Protein AF-A0A938M8J6-F1 (afdb_monomer_lite)

Radius of gyration: 19.9 Å; chains: 1; bounding box: 48×38×49 Å

Foldseek 3Di:
DLQVVLVVLLVVLLVVLLVCVVCCCPPVVDPCLPPDLCRVSLVVVLVCCVPVVQVVLCVVPVVRHQDPVSSVSSSVSSSVSSNPRRVHPPVVVCCVVCVLVPVDDPVVCSCVVPVVVD

Structure (mmCIF, N/CA/C/O backbone):
data_AF-A0A938M8J6-F1
#
_entry.id   AF-A0A938M8J6-F1
#
loop_
_atom_site.group_PDB
_atom_site.id
_atom_site.type_symbol
_atom_site.label_atom_id
_atom_site.label_alt_id
_atom_site.label_comp_id
_atom_site.label_asym_id
_atom_site.label_entity_id
_atom_site.label_seq_id
_atom_site.pdbx_PDB_ins_code
_atom_site.Cartn_x
_atom_site.Cartn_y
_atom_site.Cartn_z
_atom_site.occupancy
_atom_site.B_iso_or_equiv
_atom_site.auth_seq_id
_atom_site.auth_comp_id
_atom_site.auth_asym_id
_atom_site.auth_atom_id
_atom_site.pdbx_PDB_model_num
ATOM 1 N N . MET A 1 1 ? -22.023 -9.016 11.965 1.00 53.22 1 MET A N 1
ATOM 2 C CA . MET A 1 1 ? -22.164 -8.086 10.817 1.00 53.22 1 MET A CA 1
ATOM 3 C C . MET A 1 1 ? -21.186 -6.894 10.818 1.00 53.22 1 MET A C 1
ATOM 5 O O . MET A 1 1 ? -21.116 -6.221 9.803 1.00 53.22 1 MET A O 1
ATOM 9 N N . ARG A 1 2 ? -20.383 -6.630 11.871 1.00 59.12 2 ARG A N 1
ATOM 10 C CA . ARG A 1 2 ? -19.405 -5.509 11.877 1.00 59.12 2 ARG A CA 1
ATOM 11 C C . ARG A 1 2 ? -18.226 -5.689 10.898 1.00 59.12 2 ARG A C 1
ATOM 13 O O . ARG A 1 2 ? -17.852 -4.753 10.204 1.00 59.12 2 ARG A O 1
ATOM 20 N N . ASN A 1 3 ? -17.739 -6.920 10.725 1.00 66.12 3 ASN A N 1
ATOM 21 C CA . ASN A 1 3 ? -16.549 -7.198 9.906 1.00 66.12 3 ASN A CA 1
ATOM 22 C C . ASN A 1 3 ? -16.744 -6.970 8.392 1.00 66.12 3 ASN A C 1
ATOM 24 O O . ASN A 1 3 ? -15.779 -6.664 7.700 1.00 66.12 3 ASN A O 1
ATOM 28 N N . THR A 1 4 ? -17.971 -7.067 7.866 1.00 79.56 4 THR A N 1
ATOM 29 C CA . THR A 1 4 ? -18.240 -6.906 6.423 1.00 79.56 4 THR A CA 1
ATOM 30 C C . THR A 1 4 ? -17.933 -5.491 5.937 1.00 79.56 4 THR A C 1
ATOM 32 O O . THR A 1 4 ? -17.392 -5.314 4.851 1.00 79.56 4 THR A O 1
ATOM 35 N N . ARG A 1 5 ? -18.210 -4.473 6.762 1.00 81.00 5 ARG A N 1
ATOM 36 C CA . ARG A 1 5 ? -17.881 -3.079 6.435 1.00 81.00 5 ARG A CA 1
ATOM 37 C C . ARG A 1 5 ? -16.371 -2.888 6.306 1.00 81.00 5 ARG A C 1
ATOM 39 O O . ARG A 1 5 ? -15.916 -2.281 5.344 1.00 81.00 5 ARG A O 1
ATOM 46 N N . ALA A 1 6 ? -15.607 -3.430 7.252 1.00 77.94 6 ALA A N 1
ATOM 47 C CA . ALA A 1 6 ? -14.150 -3.356 7.225 1.00 77.94 6 ALA A CA 1
ATOM 48 C C . ALA A 1 6 ? -13.559 -4.092 6.016 1.00 77.94 6 ALA A C 1
ATOM 50 O O . ALA A 1 6 ? -12.630 -3.582 5.400 1.00 77.94 6 ALA A O 1
ATOM 51 N N . LEU A 1 7 ? -14.145 -5.228 5.621 1.00 83.56 7 LEU A N 1
ATOM 52 C CA . LEU A 1 7 ? -13.763 -5.943 4.400 1.00 83.56 7 LEU A CA 1
ATOM 53 C C . LEU A 1 7 ? -14.002 -5.107 3.138 1.00 83.56 7 LEU A C 1
ATOM 55 O O . LEU A 1 7 ? -13.116 -5.026 2.292 1.00 83.56 7 LEU A O 1
ATOM 59 N N . ILE A 1 8 ? -15.164 -4.455 3.014 1.00 85.12 8 ILE A N 1
ATOM 60 C CA . ILE A 1 8 ? -15.474 -3.597 1.858 1.00 85.12 8 ILE A CA 1
ATOM 61 C C . ILE A 1 8 ? -14.501 -2.416 1.795 1.00 85.12 8 ILE A C 1
ATOM 63 O O . ILE A 1 8 ? -13.914 -2.160 0.746 1.00 85.12 8 ILE A O 1
ATOM 67 N N . ILE A 1 9 ? -14.287 -1.732 2.924 1.00 81.19 9 ILE A N 1
ATOM 68 C CA . ILE A 1 9 ? -13.369 -0.588 3.007 1.00 81.19 9 ILE A CA 1
ATOM 69 C C . ILE A 1 9 ? -11.936 -1.023 2.685 1.00 81.19 9 ILE A C 1
ATOM 71 O O . ILE A 1 9 ? -11.274 -0.381 1.875 1.00 81.19 9 ILE A O 1
ATOM 75 N N . GLY A 1 10 ? -11.470 -2.126 3.275 1.00 81.69 10 GLY A N 1
ATOM 76 C CA . GLY A 1 10 ? -10.135 -2.666 3.028 1.00 81.69 10 GLY A CA 1
ATOM 77 C C . GLY A 1 10 ? -9.933 -3.087 1.573 1.00 81.69 10 GLY A C 1
ATOM 78 O O . GLY A 1 10 ? -8.891 -2.793 0.998 1.00 81.69 10 GLY A O 1
ATOM 79 N N . THR A 1 11 ? -10.945 -3.696 0.947 1.00 85.75 11 THR A N 1
ATOM 80 C CA . THR A 1 11 ? -10.903 -4.085 -0.475 1.00 85.75 11 THR A CA 1
ATOM 81 C C . THR A 1 11 ? -10.832 -2.862 -1.383 1.00 85.75 11 THR A C 1
ATOM 83 O O . THR A 1 11 ? -10.005 -2.811 -2.290 1.00 85.75 11 THR A O 1
ATOM 86 N N . PHE A 1 12 ? -11.662 -1.850 -1.121 1.00 84.81 12 PHE A N 1
ATOM 87 C CA . PHE A 1 12 ? -11.646 -0.603 -1.882 1.00 84.81 12 PHE A CA 1
ATOM 88 C C . PHE A 1 12 ? -10.293 0.111 -1.766 1.00 84.81 12 PHE A C 1
ATOM 90 O O . PHE A 1 12 ? -9.728 0.541 -2.769 1.00 84.81 12 PHE A O 1
ATOM 97 N N . LEU A 1 13 ? -9.738 0.178 -0.552 1.00 80.88 13 LEU A N 1
ATOM 98 C CA . LEU A 1 13 ? -8.428 0.780 -0.315 1.00 80.88 13 LEU A CA 1
ATOM 99 C C . LEU A 1 13 ? -7.313 0.003 -1.027 1.00 80.88 13 LEU A C 1
ATOM 101 O O . LEU A 1 13 ? -6.455 0.608 -1.661 1.00 80.88 13 LEU A O 1
ATOM 105 N N . ALA A 1 14 ? -7.349 -1.329 -0.963 1.00 82.25 14 ALA A N 1
ATOM 106 C CA . ALA A 1 14 ? -6.396 -2.195 -1.647 1.00 82.25 14 ALA A CA 1
ATOM 107 C C . ALA A 1 14 ? -6.424 -1.988 -3.168 1.00 82.25 14 ALA A C 1
ATOM 109 O O . ALA A 1 14 ? -5.364 -1.881 -3.787 1.00 82.25 14 ALA A O 1
ATOM 110 N N . ALA A 1 15 ? -7.616 -1.881 -3.762 1.00 83.62 15 ALA A N 1
ATOM 111 C CA . ALA A 1 15 ? -7.777 -1.594 -5.186 1.00 83.62 15 ALA A CA 1
ATOM 112 C C . ALA A 1 15 ? -7.211 -0.214 -5.555 1.00 83.62 15 ALA A C 1
ATOM 114 O O . ALA A 1 15 ? -6.487 -0.088 -6.540 1.00 83.62 15 ALA A O 1
ATOM 115 N N . LEU A 1 16 ? -7.476 0.807 -4.733 1.00 80.75 16 LEU A N 1
ATOM 116 C CA . LEU A 1 16 ? -6.955 2.155 -4.953 1.00 80.75 16 LEU A CA 1
ATOM 117 C C . LEU A 1 16 ? -5.423 2.193 -4.882 1.00 80.75 16 LEU A C 1
ATOM 119 O O . LEU A 1 16 ? -4.796 2.807 -5.740 1.00 80.75 16 LEU A O 1
ATOM 123 N N . ILE A 1 17 ? -4.820 1.507 -3.904 1.00 77.12 17 ILE A N 1
ATOM 124 C CA . ILE A 1 17 ? -3.359 1.399 -3.762 1.00 77.12 17 ILE A CA 1
ATOM 125 C C . ILE A 1 17 ? -2.752 0.719 -4.998 1.00 77.12 17 ILE A C 1
ATOM 127 O O . ILE A 1 17 ? -1.788 1.235 -5.561 1.00 77.12 17 ILE A O 1
ATOM 131 N N . ASN A 1 18 ? -3.348 -0.387 -5.457 1.00 77.62 18 ASN A N 1
ATOM 132 C CA . ASN A 1 18 ? -2.877 -1.121 -6.637 1.00 77.62 18 ASN A CA 1
ATOM 133 C C . ASN A 1 18 ? -3.061 -0.355 -7.951 1.00 77.62 18 ASN A C 1
ATOM 135 O O . ASN A 1 18 ? -2.359 -0.650 -8.909 1.00 77.62 18 ASN A O 1
ATOM 139 N N . LEU A 1 19 ? -3.975 0.615 -8.021 1.00 78.44 19 LEU A N 1
ATOM 140 C CA . LEU A 1 19 ? -4.127 1.474 -9.195 1.00 78.44 19 LEU A CA 1
ATOM 141 C C . LEU A 1 19 ? -3.178 2.676 -9.139 1.00 78.44 19 LEU A C 1
ATOM 143 O O . LEU A 1 19 ? -2.526 3.011 -10.126 1.00 78.44 19 LEU A O 1
ATOM 147 N N . TRP A 1 20 ? -3.097 3.321 -7.977 1.00 75.62 20 TRP A N 1
ATOM 148 C CA . TRP A 1 20 ? -2.324 4.541 -7.773 1.00 75.62 20 TRP A CA 1
ATOM 149 C C . TRP A 1 20 ? -0.822 4.312 -7.924 1.00 75.62 20 TRP A C 1
ATOM 151 O O . TRP A 1 20 ? -0.135 5.116 -8.549 1.00 75.62 20 TRP A O 1
ATOM 161 N N . GLU A 1 21 ? -0.305 3.228 -7.349 1.00 71.62 21 GLU A N 1
ATOM 162 C CA . GLU A 1 21 ? 1.130 2.949 -7.312 1.00 71.62 21 GLU A CA 1
ATOM 163 C C . GLU A 1 21 ? 1.743 2.769 -8.719 1.00 71.62 21 GLU A C 1
ATOM 165 O O . GLU A 1 21 ? 2.633 3.552 -9.070 1.00 71.62 21 GLU A O 1
ATOM 170 N N . PRO A 1 22 ? 1.249 1.854 -9.577 1.00 70.88 22 PRO A N 1
ATOM 171 C CA . PRO A 1 22 ? 1.756 1.734 -10.939 1.00 70.88 22 PRO A CA 1
ATOM 172 C C . PRO A 1 22 ? 1.472 2.988 -11.770 1.00 70.88 22 PRO A C 1
ATOM 174 O O . PRO A 1 22 ? 2.331 3.394 -12.548 1.00 70.88 22 PRO A O 1
ATOM 177 N N . PHE A 1 23 ? 0.327 3.655 -11.588 1.00 73.12 23 PHE A N 1
ATOM 178 C CA . PHE A 1 23 ? 0.024 4.890 -12.319 1.00 73.12 23 PHE A CA 1
ATOM 179 C C . PHE A 1 23 ? 1.029 6.011 -12.011 1.00 73.12 23 PHE A C 1
ATOM 181 O O . PHE A 1 23 ? 1.583 6.633 -12.918 1.00 73.12 23 PHE A O 1
ATOM 188 N N . SER A 1 24 ? 1.318 6.235 -10.729 1.00 70.44 24 SER A N 1
ATOM 189 C CA . SER A 1 24 ? 2.278 7.248 -10.277 1.00 70.44 24 SER A CA 1
ATOM 190 C C . SER A 1 24 ? 3.691 6.989 -10.816 1.00 70.44 24 SER A C 1
ATOM 192 O O . SER A 1 24 ? 4.454 7.917 -11.087 1.00 70.44 24 SER A O 1
ATOM 194 N N . TYR A 1 25 ? 4.051 5.725 -11.021 1.00 68.94 25 TYR A N 1
ATOM 195 C CA . TYR A 1 25 ? 5.357 5.382 -11.561 1.00 68.94 25 TYR A CA 1
ATOM 196 C C . TYR A 1 25 ? 5.421 5.432 -13.083 1.00 68.94 25 TYR A C 1
ATOM 198 O O . TYR A 1 25 ? 6.251 6.151 -13.629 1.00 68.94 25 TYR A O 1
ATOM 206 N N . TYR A 1 26 ? 4.555 4.684 -13.768 1.00 69.88 26 TYR A N 1
ATOM 207 C CA . TYR A 1 26 ? 4.631 4.536 -15.220 1.00 69.88 26 TYR A CA 1
ATOM 208 C C . TYR A 1 26 ? 4.208 5.804 -15.961 1.00 69.88 26 TYR A C 1
ATOM 210 O O . TYR A 1 26 ? 4.704 6.063 -17.052 1.00 69.88 26 TYR A O 1
ATOM 218 N N . VAL A 1 27 ? 3.298 6.597 -15.386 1.00 75.81 27 VAL A N 1
ATOM 219 C CA . VAL A 1 27 ? 2.783 7.809 -16.036 1.00 75.81 27 VAL A CA 1
ATOM 220 C C . VAL A 1 27 ? 3.464 9.049 -15.476 1.00 75.81 27 VAL A C 1
ATOM 222 O O . VAL A 1 27 ? 4.028 9.846 -16.225 1.00 75.81 27 VAL A O 1
ATOM 225 N N . VAL A 1 28 ? 3.447 9.211 -14.152 1.00 77.25 28 VAL A N 1
ATOM 226 C CA . VAL A 1 28 ? 3.919 10.447 -13.503 1.00 77.25 28 VAL A CA 1
ATOM 227 C C . VAL A 1 28 ? 5.445 10.467 -13.338 1.00 77.25 28 VAL A C 1
ATOM 229 O O . VAL A 1 28 ? 6.002 11.524 -13.054 1.00 77.25 28 VAL A O 1
ATOM 232 N N . HIS A 1 29 ? 6.137 9.340 -13.564 1.00 68.69 29 HIS A N 1
ATOM 233 C CA . HIS A 1 29 ? 7.592 9.216 -13.392 1.00 68.69 29 HIS A CA 1
ATOM 234 C C . HIS A 1 29 ? 8.055 9.720 -12.017 1.00 68.69 29 HIS A C 1
ATOM 236 O O . HIS A 1 29 ? 9.114 10.334 -11.873 1.00 68.69 29 HIS A O 1
ATOM 242 N N . SER A 1 30 ? 7.223 9.506 -10.993 1.00 59.19 30 SER A N 1
ATOM 243 C CA . SER A 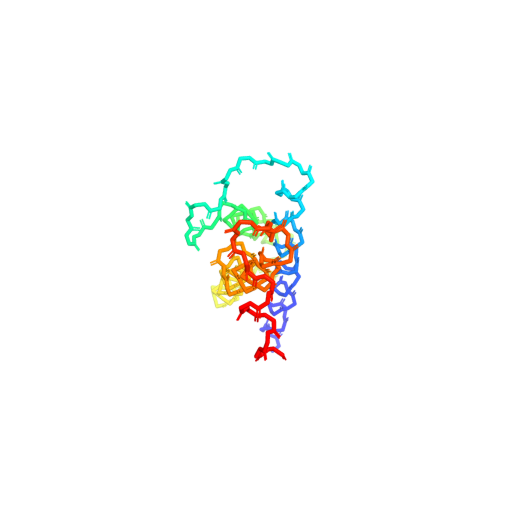1 30 ? 7.516 9.983 -9.647 1.00 59.19 30 SER A CA 1
ATOM 244 C C . SER A 1 30 ? 8.740 9.259 -9.075 1.00 59.19 30 SER A C 1
ATOM 246 O O . SER A 1 30 ? 9.018 8.109 -9.429 1.00 59.19 30 SER A O 1
ATOM 248 N N . SER A 1 31 ? 9.474 9.931 -8.180 1.00 56.81 31 SER A N 1
ATOM 249 C CA . SER A 1 31 ? 10.637 9.365 -7.486 1.00 56.81 31 SER A CA 1
ATOM 250 C C . SER A 1 31 ? 10.318 8.002 -6.877 1.00 56.81 31 SER A C 1
ATOM 252 O O . SER A 1 31 ? 9.164 7.720 -6.557 1.00 56.81 31 SER A O 1
ATOM 254 N N . TRP A 1 32 ? 11.354 7.177 -6.680 1.00 52.81 32 TRP A N 1
ATOM 255 C CA . TRP A 1 32 ? 11.301 5.808 -6.152 1.00 52.81 32 TRP A CA 1
ATOM 256 C C . TRP A 1 32 ? 10.773 5.749 -4.706 1.00 52.81 32 TRP A C 1
ATOM 258 O O . TRP A 1 32 ? 11.445 5.294 -3.783 1.00 52.81 32 TRP A O 1
ATOM 268 N N . MET A 1 33 ? 9.518 6.133 -4.500 1.00 51.88 33 MET A N 1
ATOM 269 C CA . MET A 1 33 ? 8.746 6.044 -3.262 1.00 51.88 33 MET A CA 1
ATOM 270 C C . MET A 1 33 ? 8.339 4.584 -2.970 1.00 51.88 33 MET A C 1
ATOM 272 O O . MET A 1 33 ? 7.269 4.291 -2.442 1.00 51.88 33 MET A O 1
ATOM 276 N N . ARG A 1 34 ? 9.182 3.653 -3.411 1.00 51.12 34 ARG A N 1
ATOM 277 C CA . ARG A 1 34 ? 8.989 2.206 -3.476 1.00 51.12 34 ARG A CA 1
ATOM 278 C C . ARG A 1 34 ? 10.031 1.470 -2.643 1.00 51.12 34 ARG A C 1
ATOM 280 O O . ARG A 1 34 ? 9.858 0.296 -2.349 1.00 51.12 34 ARG A O 1
ATOM 287 N N . PHE A 1 35 ? 11.118 2.152 -2.268 1.00 48.53 35 PHE A N 1
ATOM 288 C CA . PHE A 1 35 ? 12.224 1.564 -1.520 1.00 48.53 35 PHE A CA 1
ATOM 289 C C . PHE A 1 35 ? 11.883 1.483 -0.025 1.00 48.53 35 PHE A C 1
ATOM 291 O O . PHE A 1 35 ? 12.334 2.272 0.800 1.00 48.53 35 PHE A O 1
ATOM 298 N N . GLY A 1 36 ? 11.013 0.532 0.301 1.00 54.06 36 GLY A N 1
ATOM 299 C CA . GLY A 1 36 ? 10.614 0.185 1.658 1.00 54.06 36 GLY A CA 1
ATOM 300 C C . GLY A 1 36 ? 9.435 -0.779 1.630 1.00 54.06 36 GLY A C 1
ATOM 301 O O . GLY A 1 36 ? 8.453 -0.527 0.939 1.00 54.06 36 GLY A O 1
ATOM 302 N N . TYR A 1 37 ? 9.505 -1.863 2.412 1.00 52.69 37 TYR A N 1
ATOM 303 C CA . TYR A 1 37 ? 8.417 -2.847 2.574 1.00 52.69 37 TYR A CA 1
ATOM 304 C C . TYR A 1 37 ? 7.083 -2.223 3.027 1.00 52.69 37 TYR A C 1
ATOM 306 O O . TYR A 1 37 ? 6.028 -2.837 2.911 1.00 52.69 37 TYR A O 1
ATOM 314 N N . VAL A 1 38 ? 7.134 -0.984 3.516 1.00 54.88 38 VAL A N 1
ATOM 315 C CA . VAL A 1 38 ? 5.993 -0.134 3.834 1.00 54.88 38 VAL A CA 1
ATOM 316 C C . VAL A 1 38 ? 6.096 1.094 2.927 1.00 54.88 38 VAL A C 1
ATOM 318 O O . VAL A 1 38 ? 6.692 2.102 3.305 1.00 54.88 38 VAL A O 1
ATOM 321 N N . SER A 1 39 ? 5.598 1.002 1.690 1.00 60.62 39 SER A N 1
ATOM 322 C CA . SER A 1 39 ? 5.684 2.137 0.766 1.00 60.62 39 SER A CA 1
ATOM 323 C C . SER A 1 39 ? 4.911 3.329 1.342 1.00 60.62 39 SER A C 1
ATOM 325 O O . SER A 1 39 ? 3.841 3.179 1.944 1.00 60.62 39 SER A O 1
ATOM 327 N N . VAL A 1 40 ? 5.432 4.543 1.163 1.00 60.88 40 VAL A N 1
ATOM 328 C CA . VAL A 1 40 ? 4.739 5.771 1.596 1.00 60.88 40 VAL A CA 1
ATOM 329 C C . VAL A 1 40 ? 3.367 5.880 0.916 1.00 60.88 40 VAL A C 1
ATOM 331 O O . VAL A 1 40 ? 2.425 6.398 1.513 1.00 60.88 40 VAL A O 1
ATOM 334 N N . ALA A 1 41 ? 3.219 5.305 -0.284 1.00 58.16 41 ALA A N 1
ATOM 335 C CA . ALA A 1 41 ? 1.947 5.187 -0.995 1.00 58.16 41 ALA A CA 1
ATOM 336 C C . ALA A 1 41 ? 0.911 4.312 -0.265 1.00 58.16 41 ALA A C 1
ATOM 338 O O . ALA A 1 41 ? -0.282 4.516 -0.458 1.00 58.16 41 ALA A O 1
ATOM 339 N N . ALA A 1 42 ? 1.337 3.385 0.597 1.00 60.38 42 ALA A N 1
ATOM 340 C CA . ALA A 1 42 ? 0.458 2.621 1.479 1.00 60.38 42 ALA A CA 1
ATOM 341 C C . ALA A 1 42 ? 0.239 3.314 2.832 1.00 60.38 42 ALA A C 1
ATOM 343 O O . ALA A 1 42 ? -0.870 3.278 3.365 1.00 60.38 42 ALA A O 1
ATOM 344 N N . MET A 1 43 ? 1.265 3.983 3.378 1.00 65.81 43 MET A N 1
ATOM 345 C CA . MET A 1 43 ? 1.135 4.720 4.643 1.00 65.81 43 MET A CA 1
ATOM 346 C C . MET A 1 43 ? 0.208 5.928 4.538 1.00 65.81 43 MET A C 1
ATOM 348 O O . MET A 1 43 ? -0.585 6.141 5.446 1.00 65.81 43 MET A O 1
ATOM 352 N N . LEU A 1 44 ? 0.272 6.713 3.460 1.00 66.81 44 LEU A N 1
ATOM 353 C CA . LEU A 1 44 ? -0.576 7.897 3.271 1.00 66.81 44 LEU A CA 1
ATOM 354 C C . LEU A 1 44 ? -2.080 7.584 3.358 1.00 66.81 44 LEU A C 1
ATOM 356 O O . LEU A 1 44 ? -2.747 8.173 4.211 1.00 66.81 44 LEU A O 1
ATOM 360 N N . PRO A 1 45 ? -2.636 6.648 2.562 1.00 65.88 45 PRO A N 1
ATOM 361 C CA . PRO A 1 45 ? -4.046 6.289 2.662 1.00 65.88 45 PRO A CA 1
ATOM 362 C C . PRO A 1 45 ? -4.385 5.663 4.015 1.00 65.88 45 PRO A C 1
ATOM 364 O O . PRO A 1 45 ? -5.474 5.902 4.522 1.00 65.88 45 PRO A O 1
ATOM 367 N N . LEU A 1 46 ? -3.460 4.937 4.651 1.00 67.19 46 LEU A N 1
ATOM 368 C CA . LEU A 1 46 ? -3.670 4.391 5.993 1.00 67.19 46 LEU A CA 1
ATOM 369 C C . LEU A 1 46 ? -3.734 5.461 7.085 1.00 67.19 46 LEU A C 1
ATOM 371 O O . LEU A 1 46 ? -4.621 5.412 7.933 1.00 67.19 46 LEU A O 1
ATOM 375 N N . VAL A 1 47 ? -2.834 6.441 7.059 1.00 66.94 47 VAL A N 1
ATOM 376 C CA . VAL A 1 47 ? -2.810 7.567 8.004 1.00 66.94 47 VAL A CA 1
ATOM 377 C C . VAL A 1 47 ? -4.029 8.465 7.786 1.00 66.94 47 VAL A C 1
ATOM 379 O O . VAL A 1 47 ? -4.668 8.870 8.758 1.00 66.94 47 VAL A O 1
ATOM 382 N N . LEU A 1 48 ? -4.415 8.707 6.529 1.00 67.56 48 LEU A N 1
ATOM 383 C CA . LEU A 1 48 ? -5.644 9.427 6.184 1.00 67.56 48 LEU A CA 1
ATOM 384 C C . LEU A 1 48 ? -6.905 8.659 6.621 1.00 67.56 48 LEU A C 1
ATOM 386 O O . LEU A 1 48 ? -7.876 9.250 7.092 1.00 67.56 48 LEU A O 1
ATOM 390 N N . LEU A 1 49 ? -6.911 7.333 6.531 1.00 67.81 49 LEU A N 1
ATOM 391 C CA . LEU A 1 49 ? -8.052 6.544 6.990 1.00 67.81 49 LEU A CA 1
ATOM 392 C C . LEU A 1 49 ? -8.106 6.450 8.529 1.00 67.81 49 LEU A C 1
ATOM 394 O O . LEU A 1 49 ? -9.185 6.467 9.123 1.00 67.81 49 LEU A O 1
ATOM 398 N N . ALA A 1 50 ? -6.949 6.417 9.194 1.00 65.75 50 ALA A N 1
ATOM 399 C CA . ALA A 1 50 ? -6.839 6.348 10.650 1.00 65.75 50 ALA A CA 1
ATOM 400 C C . ALA A 1 50 ? -7.231 7.655 11.353 1.00 65.75 50 ALA A C 1
ATOM 402 O O . ALA A 1 50 ? -7.932 7.613 12.364 1.00 65.75 50 ALA A O 1
ATOM 403 N N . PHE A 1 51 ? -6.775 8.803 10.840 1.00 63.59 51 PHE A N 1
ATOM 404 C CA . PHE A 1 51 ? -6.942 10.093 11.511 1.00 63.59 51 PHE A CA 1
ATOM 405 C C . PHE A 1 51 ? -8.174 10.859 11.012 1.00 63.59 51 PHE A C 1
ATOM 407 O O . PHE A 1 51 ? -9.154 10.908 11.756 1.00 63.59 51 PHE A O 1
ATOM 414 N N . PRO A 1 52 ? -8.206 11.428 9.789 1.00 64.62 52 PRO A N 1
ATOM 415 C CA . PRO A 1 52 ? -9.345 12.234 9.369 1.00 64.62 52 PRO A CA 1
ATOM 416 C C . PRO A 1 52 ? -10.628 11.418 9.224 1.00 64.62 52 PRO A C 1
ATOM 418 O O . PRO A 1 52 ? -11.663 11.851 9.716 1.00 64.62 52 PRO A O 1
ATOM 421 N N . VAL A 1 53 ? -10.584 10.222 8.629 1.00 66.12 53 VAL A N 1
ATOM 422 C CA . VAL A 1 53 ? -11.803 9.432 8.384 1.00 66.12 53 VAL A CA 1
ATOM 423 C C . VAL A 1 53 ? -12.415 8.944 9.700 1.00 66.12 53 VAL A C 1
ATOM 425 O O . VAL A 1 53 ? -13.584 9.223 9.964 1.00 66.12 53 VAL A O 1
ATOM 428 N N . ASN A 1 54 ? -11.638 8.308 10.584 1.00 68.50 54 ASN A N 1
ATOM 429 C CA . ASN A 1 54 ? -12.158 7.845 11.877 1.00 68.50 54 ASN A CA 1
ATOM 430 C C . ASN A 1 54 ? -12.644 9.004 12.772 1.00 68.50 54 ASN A C 1
ATOM 432 O O . ASN A 1 54 ? -13.661 8.870 13.454 1.00 68.50 54 ASN A O 1
ATOM 436 N N . MET A 1 55 ? -11.961 10.155 12.748 1.00 64.44 55 MET A N 1
ATOM 437 C CA . 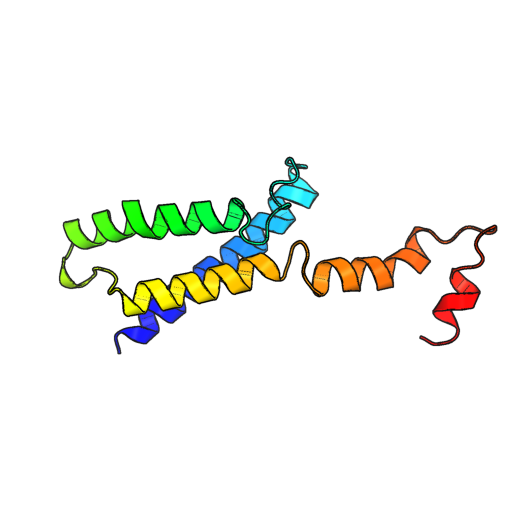MET A 1 55 ? -12.364 11.343 13.507 1.00 64.44 55 MET A CA 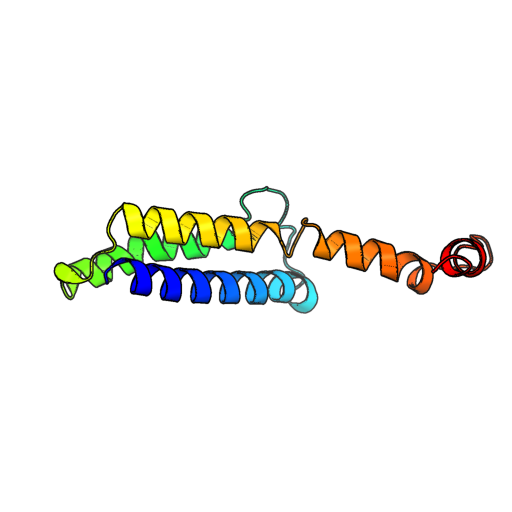1
ATOM 438 C C . MET A 1 55 ? -13.666 11.952 12.965 1.00 64.44 55 MET A C 1
A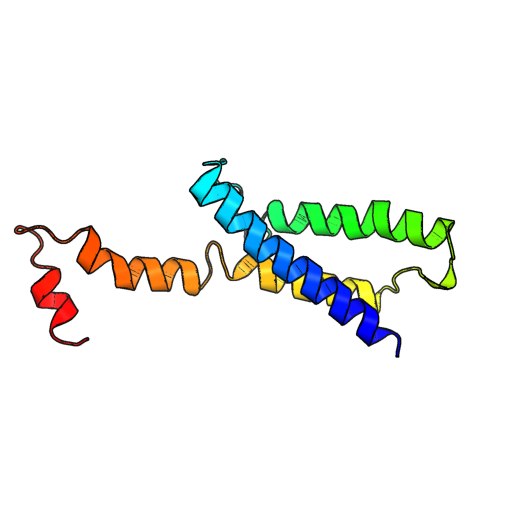TOM 440 O O . MET A 1 55 ? -14.563 12.246 13.754 1.00 64.44 55 MET A O 1
ATOM 444 N N . LEU A 1 56 ? -13.825 12.046 11.639 1.00 65.88 56 LEU A N 1
ATOM 445 C CA . LEU A 1 56 ? -15.050 12.532 10.991 1.00 65.88 56 LEU A CA 1
ATOM 446 C C . LEU A 1 56 ? -16.241 11.597 11.251 1.00 65.88 56 LEU A C 1
ATOM 448 O O . LEU A 1 56 ? -17.330 12.050 11.600 1.00 65.88 56 LEU A O 1
ATOM 452 N N . LEU A 1 57 ? -16.024 10.282 11.143 1.00 66.75 57 LEU A N 1
ATOM 453 C CA . LEU A 1 57 ? -17.032 9.256 11.428 1.00 66.75 57 LEU A CA 1
ATOM 454 C C . LEU A 1 57 ? -17.498 9.315 12.883 1.00 66.75 57 LEU A C 1
ATOM 456 O O . LEU A 1 57 ? -18.697 9.239 13.147 1.00 66.75 57 LEU A O 1
ATOM 460 N N . ARG A 1 58 ? -16.566 9.509 13.822 1.00 64.69 58 ARG A N 1
ATOM 461 C CA . ARG A 1 58 ? -16.876 9.635 15.250 1.00 64.69 58 ARG A CA 1
ATOM 462 C C . ARG A 1 58 ? -17.638 10.925 15.569 1.00 64.69 58 ARG A C 1
ATOM 464 O O . ARG A 1 58 ? -18.478 10.902 16.466 1.00 64.69 58 ARG A O 1
ATOM 471 N N . TRP A 1 59 ? -17.378 12.004 14.827 1.00 66.12 59 TRP A N 1
ATOM 472 C CA . TRP A 1 59 ? -18.066 13.293 14.963 1.00 66.12 59 TRP A CA 1
ATOM 473 C C . TRP A 1 59 ? -19.487 13.267 14.383 1.00 66.12 59 TRP A C 1
ATOM 475 O O . TRP A 1 59 ? -20.410 13.794 14.994 1.00 66.12 59 TRP A O 1
ATOM 485 N N . LEU A 1 60 ? -19.685 12.592 13.244 1.00 73.06 60 LEU A N 1
ATOM 486 C CA . LEU A 1 60 ? -20.996 12.437 12.606 1.00 73.06 60 LEU A CA 1
ATOM 487 C C . LEU A 1 60 ? -21.898 11.477 13.383 1.00 73.06 60 LEU A C 1
ATOM 489 O O . LEU A 1 60 ? -23.035 11.825 13.700 1.00 73.06 60 LEU A O 1
ATOM 493 N N . ARG A 1 61 ? -21.414 10.262 13.683 1.00 70.88 61 ARG A N 1
ATOM 494 C CA . ARG A 1 61 ? -22.135 9.267 14.488 1.00 70.88 61 ARG A CA 1
ATOM 495 C C . ARG A 1 61 ? -21.160 8.320 15.201 1.00 70.88 61 ARG A C 1
ATOM 497 O O . ARG A 1 61 ? -20.556 7.478 14.542 1.00 70.88 61 ARG A O 1
ATOM 504 N N . PRO A 1 62 ? -21.088 8.317 16.545 1.00 68.50 62 PRO A N 1
ATOM 505 C CA . PRO A 1 62 ? -20.131 7.483 17.287 1.00 68.50 62 PRO A CA 1
ATOM 506 C C . PRO A 1 62 ? -20.284 5.973 17.035 1.00 68.50 62 PRO A C 1
ATOM 508 O O . PRO A 1 62 ? -19.307 5.235 17.086 1.00 68.50 62 PRO A O 1
ATOM 511 N N . GLN A 1 63 ? -21.486 5.520 16.675 1.00 67.75 63 GLN A N 1
ATOM 512 C CA . GLN A 1 63 ? -21.779 4.146 16.241 1.00 67.75 63 GLN A CA 1
ATOM 513 C C . GLN A 1 63 ? -21.091 3.727 14.926 1.00 67.75 63 GLN A C 1
ATOM 515 O O . GLN A 1 63 ? -21.046 2.541 14.607 1.00 67.75 63 GLN A O 1
ATOM 520 N N . TRP A 1 64 ? -20.561 4.674 14.148 1.00 67.88 64 TRP A N 1
ATOM 521 C CA . TRP A 1 64 ? -19.826 4.394 12.917 1.00 67.88 64 TRP A CA 1
ATOM 522 C C . TRP A 1 64 ? -18.309 4.373 13.100 1.00 67.88 64 TRP A C 1
ATOM 524 O O . TRP A 1 64 ? -17.611 4.014 12.154 1.00 67.88 64 TRP A O 1
ATOM 534 N N . ALA A 1 65 ? -17.808 4.691 14.298 1.00 71.88 65 ALA A N 1
ATOM 535 C CA . ALA A 1 65 ? -16.384 4.639 14.597 1.00 71.88 65 ALA A CA 1
ATOM 536 C C . ALA A 1 65 ? -15.797 3.260 14.252 1.00 71.88 65 ALA A C 1
ATOM 538 O O . ALA A 1 65 ? -16.431 2.218 14.463 1.00 71.88 65 ALA A O 1
ATOM 539 N N . ILE A 1 66 ? -14.591 3.272 13.689 1.00 71.12 66 ILE A N 1
ATOM 540 C CA . ILE A 1 66 ? -13.876 2.054 13.316 1.00 71.12 66 ILE A CA 1
ATOM 541 C C . ILE A 1 66 ? -13.361 1.419 14.603 1.00 71.12 66 ILE A C 1
ATOM 543 O O . ILE A 1 66 ? -12.685 2.072 15.402 1.00 71.12 66 ILE A O 1
ATOM 547 N N . THR A 1 67 ? -13.692 0.149 14.831 1.00 78.06 67 THR A N 1
ATOM 548 C CA . THR A 1 67 ? -13.204 -0.540 16.032 1.00 78.06 67 THR A CA 1
ATOM 549 C C . THR A 1 67 ? -11.771 -1.037 15.841 1.00 78.06 67 THR A C 1
ATOM 551 O O . THR A 1 67 ? -11.381 -1.298 14.705 1.00 78.06 67 THR A O 1
ATOM 554 N N . PRO A 1 68 ? -10.979 -1.235 16.913 1.00 77.06 68 PRO A N 1
ATOM 555 C CA . PRO A 1 68 ? -9.579 -1.652 16.783 1.00 77.06 68 PRO A CA 1
ATOM 556 C C . PRO A 1 68 ? -9.386 -2.899 15.906 1.00 77.06 68 PRO A C 1
ATOM 558 O O . PRO A 1 68 ? -8.483 -2.940 15.080 1.00 77.06 68 PRO A O 1
ATOM 561 N N . SER A 1 69 ? -10.290 -3.877 16.005 1.00 79.00 69 SER A N 1
ATOM 562 C CA . SER A 1 69 ? -10.287 -5.079 15.161 1.00 79.00 69 SER A CA 1
ATOM 563 C C . SER A 1 69 ? -10.528 -4.799 13.671 1.00 79.00 69 SER A C 1
ATOM 565 O O . SER A 1 69 ? -9.933 -5.448 12.817 1.00 79.00 69 SER A O 1
ATOM 567 N N . GLU A 1 70 ? -11.383 -3.828 13.349 1.00 80.12 70 GLU A N 1
ATOM 568 C CA . GLU A 1 70 ? -11.661 -3.410 11.970 1.00 80.12 70 GLU A CA 1
ATOM 569 C C . GLU A 1 70 ? -10.457 -2.667 11.390 1.00 80.12 70 GLU A C 1
ATOM 571 O O . GLU A 1 70 ? -10.104 -2.872 10.231 1.00 80.12 70 GLU A O 1
ATOM 576 N N . PHE A 1 71 ? -9.793 -1.856 12.216 1.00 78.44 71 PHE A N 1
ATOM 577 C CA . PHE A 1 71 ? -8.587 -1.141 11.826 1.00 78.44 71 PHE A CA 1
ATOM 578 C C . PHE A 1 71 ? -7.431 -2.095 11.516 1.00 78.44 71 PHE A C 1
ATOM 580 O O . PHE A 1 71 ? -6.804 -1.959 10.470 1.00 78.44 71 PHE A O 1
ATOM 587 N N . VAL A 1 72 ? -7.193 -3.096 12.373 1.00 79.88 72 VAL A N 1
ATOM 588 C CA . VAL A 1 72 ? -6.169 -4.125 12.130 1.00 79.88 72 VAL A CA 1
ATOM 589 C C . VAL A 1 72 ? -6.448 -4.869 10.825 1.00 79.88 72 VAL A C 1
ATOM 591 O O . VAL A 1 72 ? -5.533 -5.041 10.029 1.00 79.88 72 VAL A O 1
ATOM 594 N N . LEU A 1 73 ? -7.706 -5.242 10.557 1.00 83.56 73 LEU A N 1
ATOM 595 C CA . LEU A 1 73 ? -8.068 -5.917 9.309 1.00 83.56 73 LEU A CA 1
ATOM 596 C C . LEU A 1 73 ? -7.777 -5.047 8.077 1.00 83.56 73 LEU A C 1
ATOM 598 O O . LEU A 1 73 ? -7.127 -5.508 7.141 1.00 83.56 73 LEU A O 1
ATOM 602 N N . ILE A 1 74 ? -8.224 -3.787 8.08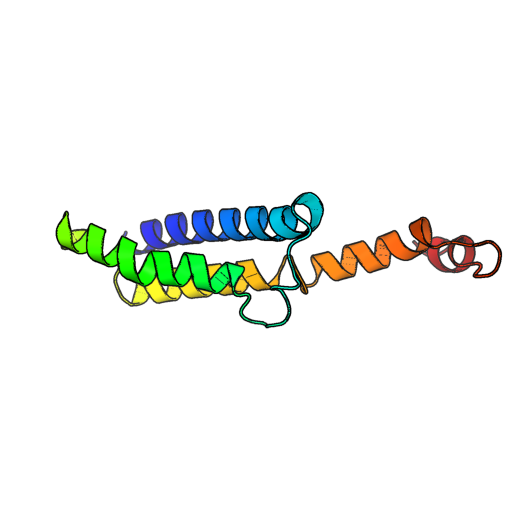6 1.00 81.38 74 ILE A N 1
ATOM 603 C CA . ILE A 1 74 ? -7.990 -2.846 6.980 1.00 81.38 74 ILE A CA 1
ATOM 604 C C . ILE A 1 74 ? -6.485 -2.610 6.787 1.00 81.38 74 ILE A C 1
ATOM 606 O O . ILE A 1 74 ? -6.007 -2.594 5.654 1.00 81.38 74 ILE A O 1
ATOM 610 N N . PHE A 1 75 ? -5.730 -2.490 7.882 1.00 77.56 75 PHE A N 1
ATOM 611 C CA . PHE A 1 75 ? -4.278 -2.333 7.860 1.00 77.56 75 PHE A CA 1
ATOM 612 C C . PHE A 1 75 ? -3.568 -3.543 7.256 1.00 77.56 75 PHE A C 1
ATOM 614 O O . PHE A 1 75 ? -2.732 -3.376 6.369 1.00 77.56 75 PHE A O 1
ATOM 621 N N . SER A 1 76 ? -3.930 -4.758 7.667 1.00 79.75 76 SER A N 1
ATOM 622 C CA . SER A 1 76 ? -3.377 -5.984 7.088 1.00 79.75 76 SER A CA 1
ATOM 623 C C . SER A 1 76 ? -3.669 -6.086 5.589 1.00 79.75 76 SER A C 1
ATOM 625 O O . SER A 1 76 ? -2.764 -6.399 4.818 1.00 79.75 76 SER A O 1
ATOM 627 N N . MET A 1 77 ? -4.894 -5.764 5.153 1.00 84.81 77 MET A N 1
ATOM 628 C CA . MET A 1 77 ? -5.255 -5.762 3.728 1.00 84.81 77 MET A CA 1
ATOM 629 C C . MET A 1 77 ? -4.441 -4.736 2.929 1.00 84.81 77 MET A C 1
ATOM 631 O O . MET A 1 77 ? -3.939 -5.057 1.855 1.00 84.81 77 MET A O 1
ATOM 635 N N . ALA A 1 78 ? -4.265 -3.526 3.464 1.00 77.62 78 ALA A N 1
ATOM 636 C CA . ALA A 1 78 ? -3.486 -2.469 2.823 1.00 77.62 78 ALA A CA 1
ATOM 637 C C . ALA A 1 78 ? -1.990 -2.814 2.727 1.00 77.62 78 ALA A C 1
ATOM 639 O O . ALA A 1 78 ? -1.372 -2.563 1.694 1.00 77.62 78 ALA A O 1
ATOM 640 N N . MET A 1 79 ? -1.416 -3.429 3.767 1.00 75.44 79 MET A N 1
ATOM 641 C CA . MET A 1 79 ? -0.030 -3.913 3.755 1.00 75.44 79 MET A CA 1
ATOM 642 C C . MET A 1 79 ? 0.192 -4.976 2.679 1.00 75.44 79 MET A C 1
ATOM 644 O O . MET A 1 79 ? 1.125 -4.855 1.889 1.00 75.44 79 MET A O 1
ATOM 648 N N . ILE A 1 80 ? -0.690 -5.977 2.591 1.00 78.56 80 ILE A N 1
ATOM 649 C CA . ILE A 1 80 ? -0.604 -7.009 1.546 1.00 78.56 80 ILE A CA 1
ATOM 650 C C . ILE A 1 80 ? -0.722 -6.368 0.157 1.00 78.56 80 ILE A C 1
ATOM 652 O O . ILE A 1 80 ? 0.085 -6.649 -0.727 1.00 78.56 80 ILE A O 1
ATOM 656 N N . ALA A 1 81 ? -1.685 -5.462 -0.021 1.00 77.50 81 ALA A N 1
ATOM 657 C CA . ALA A 1 81 ? -1.919 -4.767 -1.283 1.00 77.50 81 ALA A CA 1
ATOM 658 C C . ALA A 1 81 ? -0.723 -3.921 -1.746 1.00 77.50 81 ALA A C 1
ATOM 660 O O . ALA A 1 81 ? -0.515 -3.788 -2.946 1.00 77.50 81 ALA A O 1
ATOM 661 N N . ALA A 1 82 ? 0.053 -3.365 -0.816 1.00 71.94 82 ALA A N 1
ATOM 662 C CA . ALA A 1 82 ? 1.219 -2.542 -1.117 1.00 71.94 82 ALA A CA 1
ATOM 663 C C . ALA A 1 82 ? 2.450 -3.348 -1.554 1.00 71.94 82 ALA A C 1
ATOM 665 O O . ALA A 1 82 ? 3.266 -2.852 -2.325 1.00 71.94 82 ALA A O 1
ATOM 666 N N . ILE A 1 83 ? 2.600 -4.578 -1.056 1.00 71.19 83 ILE A N 1
ATOM 667 C CA . ILE A 1 83 ? 3.780 -5.415 -1.321 1.00 71.19 83 ILE A CA 1
ATOM 668 C C . ILE A 1 83 ? 3.732 -6.017 -2.733 1.00 71.19 83 ILE A C 1
ATOM 670 O O . ILE A 1 83 ? 4.765 -6.171 -3.382 1.00 71.19 83 ILE A O 1
ATOM 674 N N . PHE A 1 84 ? 2.540 -6.360 -3.221 1.00 67.88 84 PHE A N 1
ATOM 675 C CA . PHE A 1 84 ? 2.368 -7.122 -4.461 1.00 67.88 84 PHE A CA 1
ATOM 676 C C . PHE A 1 84 ? 2.793 -6.415 -5.763 1.00 67.88 84 PHE A C 1
ATOM 678 O O . PHE A 1 84 ? 3.492 -7.055 -6.555 1.00 67.88 84 PHE A O 1
ATOM 685 N N . PRO A 1 85 ? 2.395 -5.157 -6.035 1.00 61.62 85 PRO A N 1
ATOM 686 C CA . PRO A 1 85 ? 2.578 -4.571 -7.364 1.00 61.62 85 PRO A CA 1
ATOM 687 C C . PRO A 1 85 ? 4.012 -4.104 -7.647 1.00 61.62 85 PRO A C 1
ATOM 689 O O . PRO A 1 85 ? 4.461 -4.167 -8.787 1.00 61.62 85 PRO A O 1
ATOM 692 N N . THR A 1 86 ? 4.750 -3.652 -6.633 1.00 55.56 86 THR A N 1
ATOM 693 C CA . THR A 1 86 ? 5.880 -2.739 -6.869 1.00 55.56 86 THR A CA 1
ATOM 694 C C . THR A 1 86 ? 7.262 -3.387 -6.847 1.00 55.56 86 THR A C 1
ATOM 696 O O . THR A 1 86 ? 8.121 -3.076 -7.667 1.00 55.56 86 THR A O 1
ATOM 699 N N . LEU A 1 87 ? 7.477 -4.270 -5.873 1.00 56.38 87 LEU A N 1
ATOM 700 C CA . LEU A 1 87 ? 8.697 -5.066 -5.669 1.00 56.38 87 LEU A CA 1
ATOM 701 C C . LEU A 1 87 ? 8.345 -6.533 -5.367 1.00 56.38 87 LEU A C 1
ATOM 703 O O . LEU A 1 87 ? 9.194 -7.316 -4.952 1.00 56.38 87 LEU A O 1
ATOM 707 N N . GLY A 1 88 ? 7.072 -6.896 -5.520 1.00 59.97 88 GLY A N 1
ATOM 708 C CA . GLY A 1 88 ? 6.579 -8.245 -5.306 1.00 59.97 88 GLY A CA 1
ATOM 709 C C . GLY A 1 88 ? 6.771 -9.137 -6.529 1.00 59.97 88 GLY A C 1
ATOM 710 O O . GLY A 1 88 ? 7.385 -8.765 -7.529 1.00 59.97 88 GLY A O 1
ATOM 711 N N . ILE A 1 89 ? 6.176 -10.328 -6.444 1.00 60.84 89 ILE A N 1
ATOM 712 C CA . ILE A 1 89 ? 6.262 -11.384 -7.459 1.00 60.84 89 ILE A CA 1
ATOM 713 C C . ILE A 1 89 ? 5.916 -10.849 -8.850 1.00 60.84 89 ILE A C 1
ATOM 715 O O . ILE A 1 89 ? 6.638 -11.145 -9.784 1.00 60.84 89 ILE A O 1
ATOM 719 N N . LEU A 1 90 ? 4.866 -10.037 -9.000 1.00 67.75 90 LEU A N 1
ATOM 720 C CA . LEU A 1 90 ? 4.365 -9.643 -10.321 1.00 67.75 90 LEU A CA 1
ATOM 721 C C . LEU A 1 90 ? 5.326 -8.720 -11.079 1.00 67.75 90 LEU A C 1
ATOM 723 O O . LEU A 1 90 ? 5.607 -8.982 -12.245 1.00 67.75 90 LEU A O 1
ATOM 727 N N . GLY A 1 91 ? 5.869 -7.687 -10.427 1.00 67.88 91 GLY A N 1
ATOM 728 C CA . GLY A 1 91 ? 6.816 -6.770 -11.068 1.00 67.88 91 GLY A CA 1
ATOM 729 C C . GLY A 1 91 ? 8.065 -7.497 -11.575 1.00 67.88 91 GLY A C 1
ATOM 730 O O . GLY A 1 91 ? 8.478 -7.300 -12.717 1.00 67.88 91 GLY A O 1
ATOM 731 N N . PHE A 1 92 ? 8.614 -8.401 -10.759 1.00 73.12 92 PHE A N 1
ATOM 732 C CA . PHE A 1 92 ? 9.758 -9.222 -11.150 1.00 73.12 92 PHE A CA 1
ATOM 733 C C . PHE A 1 92 ? 9.400 -10.286 -12.183 1.00 73.12 92 PHE A C 1
ATOM 735 O O . PHE A 1 92 ? 10.148 -10.464 -13.134 1.00 73.12 92 PHE A O 1
ATOM 742 N N . LEU A 1 93 ? 8.263 -10.967 -12.034 1.00 75.44 93 LEU A N 1
ATOM 743 C CA . LEU A 1 93 ? 7.835 -12.015 -12.957 1.00 75.44 93 LEU A CA 1
ATOM 744 C C . LEU A 1 93 ? 7.685 -11.449 -14.369 1.00 75.44 93 LEU A C 1
ATOM 746 O O . LEU A 1 93 ? 8.295 -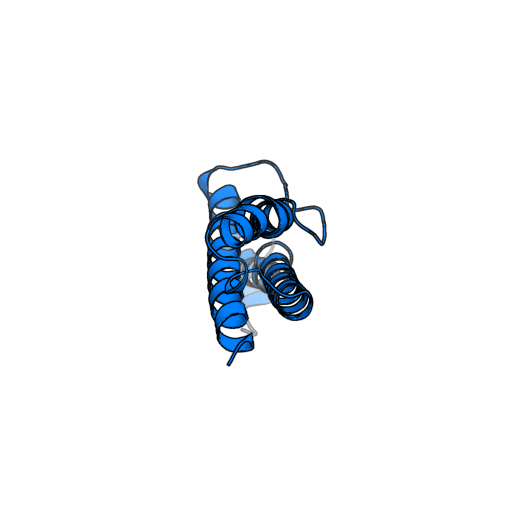11.978 -15.290 1.00 75.44 93 LEU A O 1
ATOM 750 N N . PHE A 1 94 ? 6.970 -10.329 -14.523 1.00 74.31 94 PHE A N 1
ATOM 751 C CA . PHE A 1 94 ? 6.818 -9.682 -15.825 1.00 74.31 94 PHE A CA 1
ATOM 752 C C . PHE A 1 94 ? 8.144 -9.152 -16.367 1.00 74.31 94 PHE A C 1
ATOM 754 O O . PHE A 1 94 ? 8.417 -9.323 -17.553 1.00 74.31 94 PHE A O 1
ATOM 761 N N . ALA A 1 95 ? 8.988 -8.556 -15.518 1.00 75.88 95 ALA A N 1
ATOM 762 C CA . ALA A 1 95 ? 10.311 -8.103 -15.936 1.00 75.88 95 ALA A CA 1
ATOM 763 C C . ALA A 1 95 ? 11.177 -9.269 -16.438 1.00 75.88 95 ALA A C 1
ATOM 765 O O . ALA A 1 95 ? 11.771 -9.157 -17.505 1.00 75.88 95 ALA A O 1
ATOM 766 N N . PHE A 1 96 ? 11.206 -10.403 -15.733 1.00 77.62 96 PHE A N 1
ATOM 767 C CA . PHE A 1 96 ? 11.987 -11.576 -16.129 1.00 77.62 96 PHE A CA 1
ATOM 768 C C . PHE A 1 96 ? 11.425 -12.278 -17.366 1.00 77.62 96 PHE A C 1
ATOM 770 O O . PHE A 1 96 ? 12.208 -12.735 -18.191 1.00 77.62 96 PHE A O 1
ATOM 777 N N . THR A 1 97 ? 10.102 -12.342 -17.538 1.00 80.75 97 THR A N 1
ATOM 778 C CA . THR A 1 97 ? 9.506 -12.943 -18.743 1.00 80.75 97 THR A CA 1
ATOM 779 C C . THR A 1 97 ? 9.625 -12.038 -19.966 1.00 80.75 97 THR A C 1
ATOM 781 O O . THR A 1 97 ? 9.724 -12.538 -21.079 1.00 80.75 97 THR A O 1
ATOM 784 N N . ALA A 1 98 ? 9.611 -10.713 -19.787 1.00 81.50 98 ALA A N 1
ATOM 785 C CA . ALA A 1 98 ? 9.690 -9.757 -20.892 1.00 81.50 98 ALA A CA 1
ATOM 786 C C . ALA A 1 98 ? 11.133 -9.379 -21.265 1.00 81.50 98 ALA A C 1
ATOM 788 O O . ALA A 1 98 ? 11.387 -9.031 -22.418 1.00 81.50 98 ALA A O 1
ATOM 789 N N . ALA A 1 99 ? 12.081 -9.453 -20.324 1.00 81.38 99 ALA A N 1
ATOM 790 C CA . ALA A 1 99 ? 13.474 -9.069 -20.552 1.00 81.38 99 ALA A CA 1
ATOM 791 C C . ALA A 1 99 ? 14.134 -9.781 -21.749 1.00 81.38 99 ALA A C 1
ATOM 793 O O . ALA A 1 99 ? 14.774 -9.078 -22.533 1.00 81.38 99 ALA A O 1
ATOM 794 N N . PRO A 1 100 ? 13.950 -11.100 -21.968 1.00 78.38 100 PRO A N 1
ATOM 795 C CA . PRO A 1 100 ? 14.527 -11.785 -23.123 1.00 78.38 100 PRO A CA 1
ATOM 796 C C . PRO A 1 100 ? 14.027 -11.224 -24.455 1.00 78.38 100 PRO A C 1
ATOM 798 O O . PRO A 1 100 ? 14.790 -11.157 -25.404 1.00 78.38 100 PRO A O 1
ATOM 801 N N . PHE A 1 101 ? 12.773 -10.767 -24.528 1.00 79.44 101 PHE A N 1
ATOM 802 C CA . PHE A 1 101 ? 12.199 -10.208 -25.755 1.00 79.44 101 PHE A CA 1
ATOM 803 C C . PHE A 1 101 ? 12.573 -8.739 -25.971 1.00 79.44 101 PHE A C 1
ATOM 805 O O . PHE A 1 101 ? 12.727 -8.306 -27.108 1.00 79.44 101 PHE A O 1
ATOM 812 N N . TYR A 1 102 ? 12.700 -7.962 -24.893 1.00 81.12 102 TYR A N 1
ATOM 813 C CA . TYR A 1 102 ? 12.952 -6.520 -24.978 1.00 81.12 102 TYR A CA 1
ATOM 814 C C . TYR A 1 102 ? 14.443 -6.172 -25.092 1.00 81.12 102 TYR A C 1
ATOM 816 O O . TYR A 1 102 ? 14.796 -5.162 -25.694 1.00 81.12 102 TYR A O 1
ATOM 824 N N . PHE A 1 103 ? 15.316 -7.000 -24.511 1.00 81.31 103 PHE A N 1
ATOM 825 C CA . PHE A 1 103 ? 16.764 -6.784 -24.479 1.00 81.31 103 PHE A CA 1
ATOM 826 C C . PHE A 1 103 ? 17.552 -7.804 -25.312 1.00 81.31 103 PHE A C 1
ATOM 828 O O . PHE A 1 103 ? 18.778 -7.809 -25.230 1.00 81.31 103 PHE A O 1
ATOM 835 N N . ALA A 1 104 ? 16.897 -8.664 -26.104 1.00 80.19 104 ALA A N 1
ATOM 836 C CA . ALA A 1 104 ? 17.602 -9.532 -27.047 1.00 80.19 104 ALA A CA 1
ATOM 837 C C . ALA A 1 104 ? 18.435 -8.690 -28.022 1.00 80.19 104 ALA A C 1
ATOM 839 O O . ALA A 1 104 ? 17.929 -7.768 -28.665 1.00 80.19 104 ALA A O 1
ATOM 840 N N . SER A 1 105 ? 19.713 -9.032 -28.137 1.00 80.19 105 SER A N 1
ATOM 841 C CA . SER A 1 105 ? 20.616 -8.494 -29.144 1.00 80.19 105 SER A CA 1
ATOM 842 C C . SER A 1 105 ? 21.330 -9.651 -29.844 1.00 80.19 105 SER A C 1
ATOM 844 O O . SER A 1 105 ? 21.459 -10.730 -29.257 1.00 80.19 105 SER A O 1
ATOM 846 N N . PRO A 1 106 ? 21.813 -9.462 -31.084 1.00 76.81 106 PRO A N 1
ATOM 847 C CA . PRO A 1 106 ? 22.548 -10.506 -31.797 1.00 76.81 106 PRO A CA 1
ATOM 848 C C . PRO A 1 106 ? 23.780 -11.021 -31.032 1.00 76.81 106 PRO A C 1
ATOM 850 O O . PRO A 1 106 ? 24.227 -12.137 -31.264 1.00 76.81 106 PRO A O 1
ATOM 853 N N . GLU A 1 107 ? 24.336 -10.218 -30.122 1.00 80.62 107 GLU A N 1
ATOM 854 C CA . GLU A 1 107 ? 25.520 -10.556 -29.328 1.00 80.62 107 GLU A CA 1
ATOM 855 C C . GLU A 1 107 ? 25.207 -11.367 -28.065 1.00 80.62 107 GLU A C 1
ATOM 857 O O . GLU A 1 107 ? 26.108 -12.014 -27.532 1.00 80.62 107 GLU A O 1
ATOM 862 N N . ASN A 1 108 ? 23.975 -11.305 -27.547 1.00 82.31 108 ASN A N 1
ATOM 863 C CA . ASN A 1 108 ? 23.616 -11.972 -26.294 1.00 82.31 108 ASN A CA 1
ATOM 864 C C . ASN A 1 108 ? 22.916 -13.321 -26.490 1.00 82.31 108 ASN A C 1
ATOM 866 O O . ASN A 1 108 ? 22.886 -14.112 -25.549 1.00 82.31 108 ASN A O 1
ATOM 870 N N . ASP A 1 109 ? 22.401 -13.588 -27.694 1.00 79.12 109 ASP A N 1
ATOM 871 C CA . ASP A 1 109 ? 21.759 -14.851 -28.090 1.00 79.12 109 ASP A CA 1
ATOM 872 C C . ASP A 1 109 ? 20.602 -15.276 -27.156 1.00 79.12 109 ASP A C 1
ATOM 874 O O . ASP A 1 109 ? 20.218 -16.444 -27.052 1.00 79.12 109 ASP A O 1
ATOM 878 N N . TRP A 1 110 ? 20.032 -14.312 -26.420 1.00 81.12 110 TRP A N 1
ATOM 879 C CA . TRP A 1 110 ? 19.048 -14.575 -25.368 1.00 81.12 110 TRP A CA 1
ATOM 880 C C . TRP A 1 110 ? 17.738 -15.123 -25.911 1.00 81.12 110 TRP A C 1
ATOM 882 O O . TRP A 1 110 ? 17.074 -15.889 -25.215 1.00 81.12 110 TRP A O 1
ATOM 892 N N . TYR A 1 111 ? 17.370 -14.751 -27.137 1.00 74.94 111 TYR A N 1
ATOM 893 C CA . TYR A 1 111 ? 16.145 -15.227 -27.762 1.00 74.94 111 TYR A CA 1
ATOM 894 C C . TYR A 1 111 ? 16.181 -16.749 -27.936 1.00 74.94 111 TYR A C 1
ATOM 896 O O . TYR A 1 111 ? 15.330 -17.436 -27.377 1.00 74.94 111 TYR A O 1
ATOM 904 N N . ASP A 1 112 ? 17.203 -17.293 -28.594 1.00 74.06 112 ASP A N 1
ATOM 905 C CA . ASP A 1 112 ? 17.288 -18.729 -28.885 1.00 74.06 112 ASP A CA 1
ATOM 906 C C . ASP A 1 112 ? 17.530 -19.568 -27.614 1.00 74.06 112 ASP A C 1
ATOM 908 O O . ASP A 1 112 ? 16.929 -20.630 -27.414 1.00 74.06 112 ASP A O 1
ATOM 912 N N . CYS A 1 113 ? 18.350 -19.060 -26.690 1.00 75.06 113 CYS A N 1
ATOM 913 C CA . CYS A 1 113 ? 18.684 -19.768 -25.453 1.00 75.06 113 CYS A CA 1
ATOM 914 C C . CYS A 1 113 ? 17.515 -19.830 -24.450 1.00 75.06 113 CYS A C 1
ATOM 916 O O . CYS A 1 113 ? 17.349 -20.844 -23.774 1.00 75.06 113 CYS A O 1
ATOM 918 N N . LEU A 1 114 ? 16.697 -18.773 -24.341 1.00 72.44 114 LEU A N 1
ATOM 919 C CA . LEU A 1 114 ? 15.639 -18.680 -23.321 1.00 72.44 114 LEU A CA 1
ATOM 920 C C . LEU A 1 114 ? 14.244 -19.048 -23.841 1.00 72.44 114 LEU A C 1
ATOM 922 O O . LEU A 1 114 ? 13.410 -19.466 -23.041 1.00 72.44 114 LEU A O 1
ATOM 926 N N . THR A 1 115 ? 13.977 -18.934 -25.148 1.00 67.75 115 THR A N 1
ATOM 927 C CA . THR A 1 115 ? 12.668 -19.312 -25.725 1.00 67.75 115 THR A CA 1
ATOM 928 C C . THR A 1 115 ? 12.580 -20.780 -26.128 1.00 67.75 115 THR A C 1
ATOM 930 O O . THR A 1 115 ? 11.480 -21.303 -26.260 1.00 67.75 115 THR A O 1
ATOM 933 N N . SER A 1 116 ? 13.708 -21.484 -26.259 1.00 67.50 116 SER A N 1
ATOM 934 C CA . SER A 1 116 ? 13.722 -22.899 -26.658 1.00 67.50 116 SER A CA 1
ATOM 935 C C . SER A 1 116 ? 13.047 -23.853 -25.659 1.00 67.50 116 SER A C 1
ATOM 937 O O . SER A 1 116 ? 12.788 -25.003 -26.008 1.00 67.50 116 SER A O 1
ATOM 939 N N . HIS A 1 117 ? 12.785 -23.406 -24.425 1.00 65.06 117 HIS A N 1
ATOM 940 C CA . HIS A 1 117 ? 12.218 -24.215 -23.336 1.00 65.06 117 HIS A CA 1
ATOM 941 C C . HIS A 1 117 ? 10.949 -23.594 -22.707 1.00 65.06 117 HIS A C 1
ATOM 943 O O . HIS A 1 117 ? 10.499 -24.074 -21.663 1.00 65.06 117 HIS A O 1
ATOM 949 N N . MET A 1 118 ? 10.400 -22.527 -23.304 1.00 57.19 118 MET A N 1
ATOM 950 C CA . MET A 1 118 ? 9.112 -21.919 -22.921 1.00 57.19 118 MET A CA 1
ATOM 951 C C . MET A 1 118 ? 7.976 -22.470 -23.780 1.00 57.19 118 MET A C 1
ATOM 953 O O . MET A 1 118 ? 6.876 -22.661 -23.216 1.00 57.19 118 MET A O 1
#

pLDDT: mean 71.39, std 9.06, range [48.53, 85.75]

Sequence (118 aa):
MRNTRALIIGTFLAALINLWEPFSYYVVHSSWMRFGYVSVAAMLPLVLLAFPVNMLLRWLRPQWAITPSEFVLIFSMAMIAAIFPTLGILGFLFAFTAAPFYFASPENDWYDCLTSHM

Secondary structure (DSSP, 8-state):
-HHHHHHHHHHHHHHHHHHHHHHHHHTT----TTSSSS-HHHHHHHHHIIIIIHHHHHHH-GGGPPPHHHHHHHHHHHHHHHHHHHSSHHHHHHHHHHHHHHS--TTT-HHHHHHTT-